Protein AF-A0A2D4N7Q7-F1 (afdb_monomer_lite)

Foldseek 3Di:
DDQDPQLRDDPCCLVPVDDDDPDPPDDDDDPDPVVVVVSVVVNVVSNVVNVVSVVVVVVVVVVVVVVPDDDDDDDDQFDWDKDACPPPPDPDPDDRIDTDGPDDDPPDD

Radius of gyration: 24.97 Å; chains: 1; bounding box: 58×26×66 Å

Organism: NCBI:txid129469

pLDDT: mean 76.54, std 13.49, range [36.88, 94.75]

Structure (mmCIF, N/CA/C/O backbone):
data_AF-A0A2D4N7Q7-F1
#
_entry.id   AF-A0A2D4N7Q7-F1
#
loop_
_atom_site.group_PDB
_atom_site.id
_atom_site.type_symbol
_atom_site.label_atom_id
_atom_site.label_alt_id
_atom_site.label_comp_id
_atom_site.label_asym_id
_atom_site.label_entity_id
_atom_site.label_seq_id
_atom_site.pdbx_PDB_ins_code
_atom_site.Cartn_x
_atom_site.Cartn_y
_atom_site.Cartn_z
_atom_site.occupancy
_atom_site.B_iso_or_equiv
_atom_site.auth_seq_id
_atom_site.auth_comp_id
_atom_site.auth_asym_id
_atom_site.auth_atom_id
_atom_site.pdbx_PDB_model_num
ATOM 1 N N . ASN A 1 1 ? -2.960 4.301 -17.377 1.00 70.81 1 ASN A N 1
ATOM 2 C CA . ASN A 1 1 ? -1.553 4.006 -17.053 1.00 70.81 1 ASN A CA 1
ATOM 3 C C . ASN A 1 1 ? -0.878 5.324 -16.678 1.00 70.81 1 ASN A C 1
ATOM 5 O O . ASN A 1 1 ? -0.373 6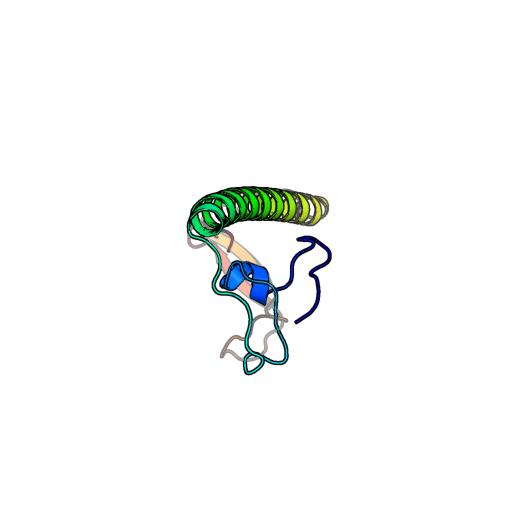.007 -17.553 1.00 70.81 1 ASN A O 1
ATOM 9 N N . ALA A 1 2 ? -1.020 5.766 -15.427 1.00 82.38 2 ALA A N 1
ATOM 10 C CA . ALA A 1 2 ? -0.545 7.073 -14.954 1.00 82.38 2 ALA A CA 1
ATOM 11 C C . ALA A 1 2 ? 0.423 6.872 -13.781 1.00 82.38 2 ALA A C 1
ATOM 13 O O . ALA A 1 2 ? 0.337 5.849 -13.099 1.00 82.38 2 ALA A O 1
ATOM 14 N N . VAL A 1 3 ? 1.342 7.819 -13.575 1.00 84.62 3 VAL A N 1
ATOM 15 C CA . VAL A 1 3 ? 2.344 7.753 -12.502 1.00 84.62 3 VAL A CA 1
ATOM 16 C C . VAL A 1 3 ? 1.650 7.800 -11.143 1.00 84.62 3 VAL A C 1
ATOM 18 O O . VAL A 1 3 ? 0.863 8.706 -10.870 1.00 84.62 3 VAL A O 1
ATOM 21 N N . HIS A 1 4 ? 1.934 6.818 -10.288 1.00 84.81 4 HIS A N 1
ATOM 22 C CA . HIS A 1 4 ? 1.390 6.789 -8.937 1.00 84.81 4 HIS A CA 1
ATOM 23 C C . HIS A 1 4 ? 2.176 7.741 -8.025 1.00 84.81 4 HIS A C 1
ATOM 25 O O . HIS A 1 4 ? 3.394 7.615 -7.905 1.00 84.81 4 HIS A O 1
ATOM 31 N N . SER A 1 5 ? 1.482 8.654 -7.338 1.00 81.81 5 SER A N 1
ATOM 32 C CA . SER A 1 5 ? 2.081 9.741 -6.542 1.00 81.81 5 SER A CA 1
ATOM 33 C C . SER A 1 5 ? 3.116 9.280 -5.516 1.00 81.81 5 SER A C 1
ATOM 35 O O . SER A 1 5 ? 4.070 9.999 -5.247 1.00 81.81 5 SER A O 1
ATOM 37 N N . ASN A 1 6 ? 2.949 8.082 -4.954 1.00 72.56 6 ASN A N 1
ATOM 38 C CA . ASN A 1 6 ? 3.852 7.573 -3.919 1.00 72.56 6 ASN A CA 1
ATOM 39 C C . ASN A 1 6 ? 5.004 6.729 -4.476 1.00 72.56 6 ASN A C 1
ATOM 41 O O . ASN A 1 6 ? 5.963 6.486 -3.756 1.00 72.56 6 ASN A O 1
ATOM 45 N N . MET A 1 7 ? 4.880 6.218 -5.704 1.00 73.25 7 MET A N 1
ATOM 46 C CA . MET A 1 7 ? 5.866 5.301 -6.294 1.00 73.25 7 MET A CA 1
ATOM 47 C C . MET A 1 7 ? 6.684 5.967 -7.401 1.00 73.25 7 MET A C 1
ATOM 49 O O . MET A 1 7 ? 7.746 5.470 -7.738 1.00 73.25 7 MET A O 1
ATOM 53 N N . GLY A 1 8 ? 6.191 7.055 -8.000 1.00 83.06 8 GLY A N 1
ATOM 54 C CA . GLY A 1 8 ? 6.847 7.706 -9.138 1.00 83.06 8 GLY A CA 1
ATOM 55 C C . GLY A 1 8 ? 6.831 6.882 -10.433 1.00 83.06 8 GLY A C 1
ATOM 56 O O . GLY A 1 8 ? 7.260 7.380 -11.466 1.00 83.06 8 GLY A O 1
ATOM 57 N N . LEU A 1 9 ? 6.275 5.665 -10.403 1.00 84.00 9 LEU A N 1
ATOM 58 C CA . LEU A 1 9 ? 6.202 4.729 -11.524 1.00 84.00 9 LEU A CA 1
ATOM 59 C C . LEU A 1 9 ? 4.749 4.434 -11.914 1.00 84.00 9 LEU A C 1
ATOM 61 O O . LEU A 1 9 ? 3.816 4.579 -11.114 1.00 84.00 9 LEU A O 1
ATOM 65 N N . THR A 1 10 ? 4.548 4.020 -13.164 1.00 87.56 10 THR A N 1
ATOM 66 C CA . THR A 1 10 ? 3.247 3.556 -13.662 1.00 87.56 10 THR A CA 1
ATOM 67 C C . THR A 1 10 ? 2.998 2.086 -13.291 1.00 87.56 10 THR A C 1
ATOM 69 O O . THR A 1 10 ? 3.947 1.305 -13.204 1.00 87.56 10 THR A O 1
ATOM 72 N N . PRO A 1 11 ? 1.731 1.649 -13.135 1.00 87.06 11 PRO A N 1
ATOM 73 C CA . PRO A 1 11 ? 1.413 0.239 -12.891 1.00 87.06 11 PRO A CA 1
ATOM 74 C C . PRO A 1 11 ? 2.006 -0.726 -13.931 1.00 87.06 11 PRO A C 1
ATOM 76 O O . PRO A 1 11 ? 2.414 -1.832 -13.585 1.00 87.06 11 PRO A O 1
ATOM 79 N N . PHE A 1 12 ? 2.094 -0.310 -15.199 1.00 85.38 12 PHE A N 1
ATOM 80 C CA . PHE A 1 12 ? 2.715 -1.110 -16.257 1.00 85.38 12 PHE A CA 1
ATOM 81 C C . PHE A 1 12 ? 4.227 -1.268 -16.065 1.00 85.38 12 PHE A C 1
ATOM 83 O O . PHE A 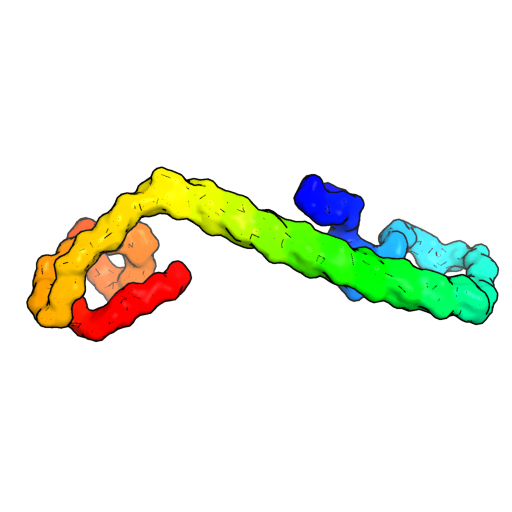1 12 ? 4.736 -2.378 -16.197 1.00 85.38 12 PHE A O 1
ATOM 90 N N . GLN A 1 13 ? 4.942 -0.198 -15.711 1.00 85.38 13 GLN A N 1
ATOM 91 C CA . GLN A 1 13 ? 6.379 -0.283 -15.424 1.00 85.38 13 GLN A CA 1
ATOM 92 C C . GLN A 1 13 ? 6.651 -1.220 -14.245 1.00 85.38 13 GLN A C 1
ATOM 94 O O . GLN A 1 13 ? 7.532 -2.062 -14.336 1.00 85.38 13 GLN A O 1
ATOM 99 N N . ILE A 1 14 ? 5.836 -1.162 -13.188 1.00 83.38 14 ILE A N 1
ATOM 100 C CA . ILE A 1 14 ? 5.983 -2.054 -12.026 1.00 83.38 14 ILE A CA 1
ATOM 101 C C . ILE A 1 14 ? 5.789 -3.524 -12.420 1.00 83.38 14 ILE A C 1
ATOM 103 O O . ILE A 1 14 ? 6.528 -4.391 -11.963 1.00 83.38 14 ILE A O 1
ATOM 107 N N . ASN A 1 15 ? 4.794 -3.817 -13.259 1.00 84.19 15 ASN A N 1
ATOM 108 C CA . ASN A 1 15 ? 4.492 -5.191 -13.655 1.00 84.19 15 ASN A CA 1
ATOM 109 C C . ASN A 1 15 ? 5.504 -5.767 -14.655 1.00 84.19 15 ASN A C 1
ATOM 111 O O . ASN A 1 15 ? 5.790 -6.960 -14.630 1.00 84.19 15 ASN A O 1
ATOM 115 N N . THR A 1 16 ? 5.999 -4.936 -15.570 1.00 80.56 16 THR A N 1
ATOM 116 C CA . THR A 1 16 ? 6.713 -5.407 -16.768 1.00 80.56 16 THR A CA 1
ATOM 117 C C . THR A 1 16 ? 8.182 -5.004 -16.791 1.00 80.56 16 THR A C 1
ATOM 119 O O . THR A 1 16 ? 8.940 -5.542 -17.592 1.00 80.56 16 THR A O 1
ATOM 122 N N . GLY A 1 17 ? 8.594 -4.047 -15.957 1.00 80.06 17 GLY A N 1
ATOM 123 C CA . GLY A 1 17 ? 9.939 -3.477 -15.991 1.00 80.06 17 GLY A CA 1
ATOM 124 C C . GLY A 1 17 ? 10.252 -2.688 -17.269 1.00 80.06 17 GLY A C 1
ATOM 125 O O . GLY A 1 17 ? 11.404 -2.401 -17.585 1.00 80.06 17 GLY A O 1
ATOM 126 N N . MET A 1 18 ? 9.232 -2.387 -18.066 1.00 79.44 18 MET A N 1
ATOM 127 C CA . MET A 1 18 ? 9.376 -1.711 -19.347 1.00 79.44 18 MET A CA 1
ATOM 128 C C . MET A 1 18 ? 8.541 -0.445 -19.352 1.00 79.44 18 MET A C 1
ATOM 130 O O . MET A 1 18 ? 7.447 -0.400 -18.781 1.00 79.44 18 MET A O 1
ATOM 134 N N . ASP A 1 19 ? 9.034 0.561 -20.064 1.00 81.38 19 ASP A N 1
ATOM 135 C CA . ASP A 1 19 ? 8.240 1.736 -20.372 1.00 81.38 19 ASP A CA 1
ATOM 136 C C . ASP A 1 19 ? 7.058 1.357 -21.261 1.00 81.38 19 ASP A C 1
ATOM 138 O O . ASP A 1 19 ? 7.149 0.510 -22.156 1.00 81.38 19 ASP A O 1
ATOM 142 N N . PHE A 1 20 ? 5.915 1.988 -21.003 1.00 78.06 20 PHE A N 1
ATOM 143 C CA . PHE A 1 20 ? 4.736 1.780 -21.825 1.00 78.06 20 PHE A CA 1
ATOM 144 C C . PHE A 1 20 ? 4.955 2.395 -23.206 1.00 78.06 20 PHE A C 1
ATOM 146 O O . PHE A 1 20 ? 5.142 3.606 -23.324 1.00 78.06 20 PHE A O 1
ATOM 153 N N . VAL A 1 21 ? 4.883 1.571 -24.254 1.00 74.44 21 VAL A N 1
ATOM 154 C CA . VAL A 1 21 ? 5.010 2.041 -25.634 1.00 74.44 21 VAL A CA 1
ATOM 155 C C . VAL A 1 21 ? 3.666 1.914 -26.351 1.00 74.44 21 VAL A C 1
ATOM 157 O O . VAL A 1 21 ? 3.218 0.794 -26.589 1.00 74.44 21 VAL A O 1
ATOM 160 N N . PRO A 1 22 ? 3.034 3.034 -26.740 1.00 70.44 22 PRO A N 1
ATOM 161 C CA . PRO A 1 22 ? 1.717 3.003 -27.370 1.00 70.44 22 PRO A CA 1
ATOM 162 C C . PRO A 1 22 ? 1.696 2.389 -28.781 1.00 70.44 22 PRO A C 1
ATOM 164 O O . PRO A 1 22 ? 0.625 1.991 -29.224 1.00 70.44 22 PRO A O 1
ATOM 167 N N . MET A 1 23 ? 2.838 2.277 -29.479 1.00 74.94 23 MET A N 1
ATOM 168 C CA . MET A 1 23 ? 2.909 1.680 -30.823 1.00 74.94 23 MET A CA 1
ATOM 169 C C . MET A 1 23 ? 4.097 0.703 -30.956 1.00 74.94 23 MET A C 1
ATOM 171 O O . MET A 1 23 ? 5.227 1.128 -31.212 1.00 74.94 23 MET A O 1
ATOM 175 N N . PRO A 1 24 ? 3.882 -0.607 -30.737 1.00 64.31 24 PRO A N 1
ATOM 176 C CA . PRO A 1 24 ? 4.943 -1.617 -30.779 1.00 64.31 24 PRO A CA 1
ATOM 177 C C . PRO A 1 24 ? 5.406 -1.986 -32.199 1.00 64.31 24 PRO A C 1
ATOM 179 O O . PRO A 1 24 ? 6.479 -2.560 -32.338 1.00 64.31 24 PRO A O 1
ATOM 182 N N . GLU A 1 25 ? 4.646 -1.632 -33.240 1.00 69.62 25 GLU A N 1
ATOM 183 C CA . GLU A 1 25 ? 4.875 -2.076 -34.629 1.00 69.62 25 GLU A CA 1
ATOM 184 C C . GLU A 1 25 ? 6.004 -1.337 -35.372 1.00 69.62 25 GLU A C 1
ATOM 186 O O . GLU A 1 25 ? 6.414 -1.755 -36.453 1.00 69.62 25 GLU A O 1
ATOM 191 N N . LEU A 1 26 ? 6.541 -0.249 -34.810 1.00 71.12 26 LEU A N 1
ATOM 192 C CA . LEU A 1 26 ? 7.658 0.470 -35.427 1.00 71.12 26 LEU A CA 1
ATOM 193 C C . LEU A 1 26 ? 8.982 -0.293 -35.226 1.00 71.12 26 LEU A C 1
ATOM 195 O O . LEU A 1 26 ? 9.326 -0.589 -34.074 1.00 71.12 26 LEU A O 1
ATOM 199 N N . PRO A 1 27 ? 9.759 -0.561 -36.299 1.00 58.38 27 PRO A N 1
ATOM 200 C CA . PRO A 1 27 ? 11.027 -1.269 -36.196 1.00 58.38 27 PRO A CA 1
ATOM 201 C C . PRO A 1 27 ? 12.006 -0.457 -35.348 1.00 58.38 27 PRO A C 1
ATOM 203 O O . PRO A 1 27 ? 12.418 0.645 -35.709 1.00 58.38 27 PRO A O 1
ATOM 206 N N . ARG A 1 28 ? 12.372 -1.014 -34.195 1.00 63.88 28 ARG A N 1
ATOM 207 C CA . ARG A 1 28 ? 13.419 -0.493 -33.316 1.00 63.88 28 ARG A CA 1
ATOM 208 C C . ARG A 1 28 ? 14.625 -1.415 -33.376 1.00 63.88 28 ARG A C 1
ATOM 210 O O . ARG A 1 28 ? 14.474 -2.621 -33.568 1.00 63.88 28 ARG A O 1
ATOM 217 N N . GLN A 1 29 ? 15.818 -0.840 -33.231 1.00 65.62 29 GLN A N 1
ATOM 218 C CA . GLN A 1 29 ? 17.039 -1.633 -33.117 1.00 65.62 29 GLN A CA 1
ATOM 219 C C . GLN A 1 29 ? 16.878 -2.648 -31.974 1.00 65.62 29 GLN A C 1
ATOM 221 O O . GLN A 1 29 ? 16.412 -2.264 -30.896 1.00 65.62 29 GLN A O 1
ATOM 226 N N . PRO A 1 30 ? 17.225 -3.931 -32.194 1.00 61.66 30 PRO A N 1
ATOM 227 C CA . PRO A 1 30 ? 17.206 -4.910 -31.123 1.00 61.66 30 PRO A CA 1
ATOM 228 C C . PRO A 1 30 ? 18.179 -4.448 -30.030 1.00 61.66 30 PRO A C 1
ATOM 230 O O . PRO A 1 30 ? 19.284 -4.005 -30.358 1.00 61.66 30 PRO A O 1
ATOM 233 N N . PRO A 1 31 ? 17.794 -4.513 -28.745 1.00 57.62 31 PRO A N 1
ATOM 234 C CA . PRO A 1 31 ? 18.685 -4.112 -27.670 1.00 57.62 31 PRO A CA 1
ATOM 235 C C . PRO A 1 31 ? 19.947 -4.982 -27.709 1.00 57.62 31 PRO A C 1
ATOM 237 O O . PRO A 1 31 ? 19.877 -6.208 -27.619 1.00 57.62 31 PRO A O 1
ATOM 240 N N . THR A 1 32 ? 21.107 -4.344 -27.874 1.00 60.12 32 THR A N 1
ATOM 241 C CA . THR A 1 32 ? 22.425 -4.988 -27.806 1.00 60.12 32 THR A CA 1
ATOM 242 C C . THR A 1 32 ? 22.547 -5.734 -26.476 1.00 60.12 32 THR A C 1
ATOM 244 O O . THR A 1 32 ? 22.151 -5.201 -25.447 1.00 60.12 32 THR A O 1
ATOM 247 N N . SER A 1 33 ? 23.097 -6.951 -26.453 1.00 60.84 33 SER A N 1
ATOM 248 C CA . SER A 1 33 ? 23.094 -7.835 -25.267 1.00 60.84 33 SER A CA 1
ATOM 249 C C . SER A 1 33 ? 23.661 -7.212 -23.979 1.00 60.84 33 SER A C 1
ATOM 251 O O . SER A 1 33 ? 23.220 -7.570 -22.889 1.00 60.84 33 SER A O 1
ATOM 253 N N . ILE A 1 34 ? 24.570 -6.239 -24.098 1.00 59.62 34 ILE A N 1
ATOM 254 C CA . ILE A 1 34 ? 25.116 -5.432 -22.990 1.00 59.62 34 ILE A CA 1
ATOM 255 C C . ILE A 1 34 ? 23.997 -4.659 -22.256 1.00 59.62 34 ILE A C 1
ATOM 257 O O . ILE A 1 34 ? 23.991 -4.572 -21.029 1.00 59.62 34 ILE A O 1
ATOM 261 N N . TYR A 1 35 ? 22.985 -4.194 -22.992 1.00 69.75 35 TYR A N 1
ATOM 262 C CA . TYR A 1 35 ? 21.816 -3.491 -22.465 1.00 69.75 35 TYR A CA 1
ATOM 263 C C . TYR A 1 35 ? 20.915 -4.397 -21.616 1.00 69.75 35 TYR A C 1
ATOM 265 O O . TYR A 1 35 ? 20.294 -3.931 -20.668 1.00 69.75 35 TYR A O 1
ATOM 273 N N . LEU A 1 36 ? 20.852 -5.703 -21.907 1.00 76.06 36 LEU A N 1
ATOM 274 C CA . LEU A 1 36 ? 19.953 -6.616 -21.193 1.00 76.06 36 LEU A CA 1
ATOM 275 C C . LEU A 1 36 ? 20.387 -6.815 -19.736 1.00 76.06 36 LEU A C 1
ATOM 277 O O . LEU A 1 36 ? 19.551 -6.822 -18.834 1.00 76.06 36 LEU A O 1
ATOM 281 N N . THR A 1 37 ? 21.691 -6.962 -19.495 1.00 80.81 37 THR A N 1
ATOM 282 C CA . THR A 1 37 ? 22.230 -7.114 -18.137 1.00 80.81 37 THR A CA 1
ATOM 283 C C . THR A 1 37 ? 22.104 -5.831 -17.325 1.00 80.81 37 THR A C 1
ATOM 285 O O . THR A 1 37 ? 21.746 -5.887 -16.149 1.00 80.81 37 THR A O 1
ATOM 288 N N . GLU A 1 38 ? 22.348 -4.674 -17.945 1.00 83.50 38 GLU A N 1
ATOM 289 C CA . GLU A 1 38 ? 22.162 -3.370 -17.300 1.00 83.50 38 GLU A CA 1
ATOM 290 C C . GLU A 1 38 ? 20.689 -3.118 -16.976 1.00 83.50 38 GLU A C 1
ATOM 292 O O . GLU A 1 38 ? 20.362 -2.740 -15.851 1.00 83.50 38 GLU A O 1
ATOM 297 N N . TRP A 1 39 ? 19.792 -3.435 -17.912 1.00 81.56 39 TRP A N 1
ATOM 298 C CA . TRP A 1 39 ? 18.350 -3.370 -17.706 1.00 81.56 39 TRP A CA 1
ATOM 299 C C . TRP A 1 39 ? 17.904 -4.282 -16.561 1.00 81.56 39 TRP A C 1
ATOM 301 O O . TRP A 1 39 ? 17.226 -3.830 -15.642 1.00 81.56 39 TRP A O 1
ATOM 311 N N . MET A 1 40 ? 18.354 -5.539 -16.536 1.00 85.88 40 MET A N 1
ATOM 312 C CA . MET A 1 40 ? 17.991 -6.478 -15.472 1.00 85.88 40 MET A CA 1
ATOM 313 C C . MET A 1 40 ? 18.494 -6.022 -14.094 1.00 85.88 40 MET A C 1
ATOM 315 O O . MET A 1 40 ? 17.817 -6.226 -13.084 1.00 85.88 40 MET A O 1
ATOM 319 N N . ASN A 1 41 ? 19.663 -5.382 -14.037 1.00 88.31 41 ASN A N 1
ATOM 320 C CA . ASN A 1 41 ? 20.177 -4.781 -12.809 1.00 88.31 41 ASN A CA 1
ATOM 321 C C . ASN A 1 41 ? 19.364 -3.544 -12.393 1.00 88.31 41 ASN A C 1
ATOM 323 O O . ASN A 1 41 ? 19.078 -3.392 -11.204 1.00 88.31 41 ASN A O 1
ATOM 327 N N . SER A 1 42 ? 18.936 -2.710 -13.349 1.00 86.19 42 SER A N 1
ATOM 328 C CA . SER A 1 42 ? 18.028 -1.582 -13.093 1.00 86.19 42 SER A CA 1
ATOM 329 C C . SER A 1 42 ? 16.702 -2.058 -12.504 1.00 86.19 42 SER A C 1
ATOM 331 O O . SER A 1 42 ? 16.269 -1.541 -11.479 1.00 86.19 42 SER A O 1
ATOM 333 N N . LEU A 1 43 ? 16.115 -3.120 -13.064 1.00 87.75 43 LEU A N 1
ATOM 334 C CA . LEU A 1 43 ? 14.874 -3.706 -12.556 1.00 87.75 43 LEU A CA 1
ATOM 335 C C . LEU A 1 43 ? 14.983 -4.207 -11.126 1.00 87.75 43 LEU A C 1
ATOM 337 O O . LEU A 1 43 ? 14.090 -3.973 -10.316 1.00 87.75 43 LEU A O 1
ATOM 341 N N . LYS A 1 44 ? 16.076 -4.901 -10.796 1.00 90.50 44 LYS A N 1
ATOM 342 C CA . LYS A 1 44 ? 16.301 -5.370 -9.424 1.00 90.50 44 LYS A CA 1
ATOM 343 C C . LYS A 1 44 ? 16.376 -4.197 -8.452 1.00 90.50 44 LYS A C 1
ATOM 345 O O . LYS A 1 44 ? 15.811 -4.274 -7.366 1.00 90.50 44 LYS A O 1
ATOM 350 N N . LYS A 1 45 ? 17.046 -3.115 -8.850 1.00 90.62 45 LYS A N 1
ATOM 351 C CA . LYS A 1 45 ? 17.157 -1.906 -8.035 1.00 90.62 45 LYS A CA 1
ATOM 352 C C . LYS A 1 45 ? 15.799 -1.225 -7.853 1.00 90.62 45 LYS A C 1
ATOM 354 O O . LYS A 1 45 ? 15.404 -0.976 -6.719 1.00 90.62 45 LYS A O 1
ATOM 359 N N . GLU A 1 46 ? 15.062 -1.004 -8.939 1.00 88.50 46 GLU A N 1
ATOM 360 C CA . GLU A 1 46 ? 13.719 -0.413 -8.896 1.00 88.50 46 GLU A CA 1
ATOM 361 C C . GLU A 1 46 ? 12.747 -1.250 -8.061 1.00 88.50 46 GLU A C 1
ATOM 363 O O . GLU A 1 46 ? 11.933 -0.701 -7.318 1.00 88.50 46 GLU A O 1
ATOM 368 N N . TRP A 1 47 ? 12.847 -2.579 -8.131 1.00 88.75 47 TRP A N 1
ATOM 369 C CA . TRP A 1 47 ? 12.032 -3.479 -7.323 1.00 88.75 47 TRP A CA 1
ATOM 370 C C . TRP A 1 47 ? 12.304 -3.323 -5.824 1.00 88.75 47 TRP A C 1
ATOM 372 O O . TRP A 1 47 ? 11.363 -3.193 -5.036 1.00 88.75 47 TRP A O 1
ATOM 382 N N . GLU A 1 48 ? 13.575 -3.298 -5.417 1.00 93.50 48 GLU A N 1
ATOM 383 C CA . GLU A 1 48 ? 13.942 -3.094 -4.013 1.00 93.50 48 GLU A CA 1
ATOM 384 C C . GLU A 1 48 ? 13.540 -1.700 -3.511 1.00 93.50 48 GLU A C 1
ATOM 386 O O . GLU A 1 48 ? 12.993 -1.573 -2.410 1.00 93.50 48 GLU A O 1
ATOM 391 N N . ASP A 1 49 ? 13.715 -0.663 -4.334 1.00 91.69 49 ASP A N 1
ATOM 392 C CA . ASP A 1 49 ? 13.283 0.700 -4.013 1.00 91.69 49 ASP A CA 1
ATOM 393 C C . ASP A 1 49 ? 11.755 0.778 -3.857 1.00 91.69 49 ASP A C 1
ATOM 395 O O . ASP A 1 49 ? 11.248 1.338 -2.878 1.00 91.69 49 ASP A O 1
ATOM 399 N N . THR A 1 50 ? 11.004 0.130 -4.753 1.00 89.25 50 THR A N 1
ATOM 400 C CA . THR A 1 50 ? 9.535 0.054 -4.692 1.00 89.25 50 THR A CA 1
ATOM 401 C C . THR A 1 50 ? 9.073 -0.677 -3.436 1.00 89.25 50 THR A C 1
ATOM 403 O O . THR A 1 50 ? 8.171 -0.218 -2.727 1.00 89.25 50 THR A O 1
ATOM 406 N N . LYS A 1 51 ? 9.714 -1.803 -3.111 1.00 93.94 51 LYS A N 1
ATOM 407 C CA . LYS A 1 51 ? 9.429 -2.571 -1.899 1.00 93.94 51 LYS A CA 1
ATOM 408 C C . LYS A 1 51 ? 9.683 -1.727 -0.654 1.00 93.94 51 LYS A C 1
ATOM 410 O O . LYS A 1 51 ? 8.829 -1.679 0.233 1.00 93.94 51 LYS A O 1
ATOM 415 N N . LYS A 1 52 ? 10.808 -1.008 -0.598 1.00 94.56 52 LYS A N 1
ATOM 416 C CA . LYS A 1 52 ? 11.132 -0.091 0.501 1.00 94.56 52 LYS A CA 1
ATOM 417 C C . LYS A 1 52 ? 10.076 1.007 0.640 1.00 94.56 52 LYS A C 1
ATOM 419 O O . LYS A 1 52 ? 9.532 1.163 1.736 1.00 94.56 52 LYS A O 1
ATOM 424 N N . ALA A 1 53 ? 9.720 1.687 -0.449 1.00 92.88 53 ALA A N 1
ATOM 425 C CA . ALA A 1 53 ? 8.690 2.724 -0.452 1.00 92.88 53 ALA A CA 1
ATOM 426 C C . ALA A 1 53 ? 7.332 2.195 0.041 1.00 92.88 53 ALA A C 1
ATOM 428 O O . ALA A 1 53 ? 6.668 2.843 0.852 1.00 92.88 53 ALA A O 1
ATOM 429 N N . LEU A 1 54 ? 6.943 0.979 -0.362 1.00 93.44 54 LEU A N 1
ATOM 430 C CA . LEU A 1 54 ? 5.710 0.344 0.107 1.00 93.44 54 LEU A CA 1
ATOM 431 C C . LEU A 1 54 ? 5.752 0.058 1.613 1.00 93.44 54 LEU A C 1
ATOM 433 O O . LEU A 1 54 ? 4.783 0.337 2.322 1.00 93.44 54 LEU A O 1
ATOM 437 N N . THR A 1 55 ? 6.875 -0.459 2.126 1.00 94.75 55 THR A N 1
ATOM 438 C CA . THR A 1 55 ? 7.014 -0.688 3.573 1.00 94.75 55 THR A CA 1
ATOM 439 C C . THR A 1 55 ? 6.953 0.609 4.377 1.00 94.75 55 THR A C 1
ATOM 441 O O . THR A 1 55 ? 6.390 0.630 5.472 1.00 94.75 55 THR A O 1
ATOM 444 N N . GLU A 1 56 ? 7.502 1.700 3.848 1.00 94.62 56 GLU A N 1
ATOM 445 C CA . GLU A 1 56 ? 7.457 3.008 4.492 1.00 94.62 56 GLU A CA 1
ATOM 446 C C . GLU A 1 56 ? 6.047 3.604 4.465 1.00 94.62 56 GLU A C 1
ATOM 448 O O . GLU A 1 56 ? 5.544 4.044 5.501 1.00 94.62 56 GLU A O 1
ATOM 453 N N . ALA A 1 57 ? 5.363 3.529 3.322 1.00 93.44 57 ALA A N 1
ATOM 454 C CA . ALA A 1 57 ? 3.972 3.944 3.195 1.00 93.44 57 ALA A CA 1
ATOM 455 C C . ALA A 1 57 ? 3.071 3.181 4.178 1.00 93.44 57 ALA A C 1
ATOM 457 O O . ALA A 1 57 ? 2.303 3.801 4.912 1.00 93.44 57 ALA A O 1
ATOM 458 N N . ALA A 1 58 ? 3.227 1.856 4.281 1.00 93.06 58 ALA A N 1
ATOM 459 C CA . ALA A 1 58 ? 2.486 1.035 5.237 1.00 93.06 58 ALA A CA 1
ATOM 460 C C . ALA A 1 58 ? 2.738 1.461 6.695 1.00 93.06 58 ALA A C 1
ATOM 462 O O . ALA A 1 58 ? 1.795 1.584 7.480 1.00 93.06 58 ALA A O 1
ATOM 463 N N . LYS A 1 59 ? 3.995 1.755 7.063 1.00 93.56 59 LYS A N 1
ATOM 464 C CA . LYS A 1 59 ? 4.337 2.288 8.395 1.00 93.56 59 LYS A CA 1
ATOM 465 C C . LYS A 1 59 ? 3.680 3.644 8.648 1.00 93.56 59 LYS A C 1
ATOM 467 O O . LYS A 1 59 ? 3.179 3.877 9.746 1.00 93.56 59 LYS A O 1
ATOM 472 N N . ASN A 1 60 ? 3.666 4.530 7.657 1.00 92.69 60 ASN A N 1
ATOM 473 C CA . ASN A 1 60 ? 3.052 5.849 7.777 1.00 92.69 60 ASN A CA 1
ATOM 474 C C . ASN A 1 60 ? 1.529 5.755 7.911 1.00 92.69 60 ASN A C 1
ATOM 476 O O . ASN A 1 60 ? 0.961 6.418 8.779 1.00 92.69 60 ASN A O 1
ATOM 480 N N . TYR A 1 61 ? 0.875 4.886 7.138 1.00 91.19 61 TYR A N 1
ATOM 481 C CA . TYR A 1 61 ? -0.556 4.620 7.285 1.00 91.19 61 TYR A CA 1
ATOM 482 C C . TYR A 1 61 ? -0.892 4.049 8.654 1.00 91.19 61 TYR A C 1
ATOM 484 O O . TYR A 1 61 ? -1.816 4.537 9.299 1.00 91.19 61 TYR A O 1
ATOM 492 N N . ARG A 1 62 ? -0.092 3.099 9.150 1.00 89.50 62 ARG A N 1
ATOM 493 C CA . ARG A 1 62 ? -0.247 2.577 10.507 1.00 89.50 62 ARG A CA 1
ATOM 494 C C . ARG A 1 62 ? -0.125 3.681 11.557 1.00 89.50 62 ARG A C 1
ATOM 496 O O . ARG A 1 62 ? -1.007 3.803 12.392 1.00 89.50 62 ARG A O 1
ATOM 503 N N . LYS A 1 63 ? 0.901 4.538 11.479 1.00 90.38 63 LYS A N 1
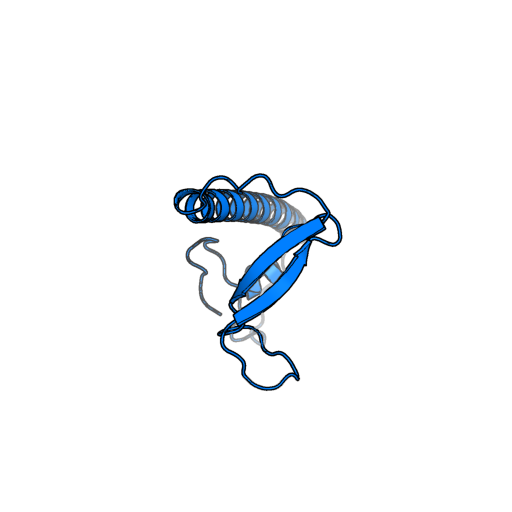ATOM 504 C CA . LYS A 1 63 ? 1.053 5.685 12.396 1.00 90.38 63 LYS A CA 1
ATOM 505 C C . LYS A 1 63 ? -0.158 6.616 12.358 1.00 90.38 63 LYS A C 1
ATOM 507 O O . LYS A 1 63 ? -0.601 7.064 13.405 1.00 90.38 63 LYS A O 1
ATOM 512 N N . GLN A 1 64 ? -0.677 6.931 11.170 1.00 89.12 64 GLN A N 1
ATOM 513 C CA . GLN A 1 64 ? -1.849 7.801 11.027 1.00 89.12 64 GLN A CA 1
ATOM 514 C C . GLN A 1 64 ? -3.117 7.151 11.592 1.00 89.12 64 GLN A C 1
ATOM 516 O O . GLN A 1 64 ? -3.887 7.827 12.265 1.00 89.12 64 GLN A O 1
ATOM 521 N N . ALA A 1 65 ? -3.309 5.850 11.371 1.00 87.06 65 ALA A N 1
ATOM 522 C CA . ALA A 1 65 ? -4.420 5.101 11.951 1.00 87.06 65 ALA A CA 1
ATOM 523 C C . ALA A 1 65 ? -4.316 5.033 13.484 1.00 87.06 65 ALA A C 1
ATOM 525 O O . ALA A 1 65 ? -5.287 5.303 14.190 1.00 87.06 65 ALA A O 1
ATOM 526 N N . ASP A 1 66 ? -3.118 4.754 14.000 1.00 88.06 66 ASP A N 1
ATOM 527 C CA . ASP A 1 66 ? -2.867 4.609 15.432 1.00 88.06 66 ASP A CA 1
ATOM 528 C C . ASP A 1 66 ? -2.999 5.945 16.196 1.00 88.06 66 ASP A C 1
ATOM 530 O O . ASP A 1 66 ? -3.297 5.923 17.385 1.00 88.06 66 ASP A O 1
ATOM 534 N N . LYS A 1 67 ? -2.885 7.118 15.542 1.00 88.06 67 LYS A N 1
ATOM 535 C CA . LYS A 1 67 ? -3.120 8.434 16.187 1.00 88.06 67 LYS A CA 1
ATOM 536 C C . LYS A 1 67 ? -4.506 8.567 16.815 1.00 88.06 67 LYS A C 1
ATOM 538 O O . LYS A 1 67 ? -4.651 9.227 17.839 1.00 88.06 67 LYS A O 1
ATOM 543 N N . HIS A 1 68 ? -5.521 7.993 16.174 1.00 78.69 68 HIS A N 1
ATOM 544 C CA . HIS A 1 68 ? -6.908 8.055 16.640 1.00 78.69 68 HIS A CA 1
ATOM 545 C C . HIS A 1 68 ? -7.339 6.784 17.370 1.00 78.69 68 HIS A C 1
ATOM 547 O O . HIS A 1 68 ? -8.482 6.681 17.817 1.00 78.69 68 HIS A O 1
ATOM 553 N N . ARG A 1 69 ? -6.435 5.812 17.496 1.00 80.69 69 ARG A N 1
ATOM 554 C CA . ARG A 1 69 ? -6.703 4.564 18.186 1.00 80.69 69 ARG A CA 1
ATOM 555 C C . ARG A 1 69 ? -6.522 4.785 19.682 1.00 80.69 69 ARG A C 1
ATOM 557 O O . ARG A 1 69 ? -5.419 5.035 20.157 1.00 80.69 69 ARG A O 1
ATOM 564 N N . SER A 1 70 ? -7.612 4.709 20.435 1.00 76.25 70 SER A N 1
ATOM 565 C CA . SER A 1 70 ? -7.536 4.638 21.892 1.00 76.25 70 SER A CA 1
ATOM 566 C C . SER A 1 70 ? -6.939 3.297 22.321 1.00 76.25 70 SER A C 1
ATOM 568 O O . SER A 1 70 ? -7.067 2.291 21.617 1.00 76.25 70 SER A O 1
ATOM 570 N N . LEU A 1 71 ? -6.284 3.282 23.488 1.00 76.31 71 LEU A N 1
ATOM 571 C CA . LEU A 1 71 ? -5.841 2.035 24.107 1.00 76.31 71 LEU A CA 1
ATOM 572 C C . LEU A 1 71 ? -7.033 1.066 24.185 1.00 76.31 71 LEU A C 1
ATOM 574 O O . LEU A 1 71 ? -8.109 1.481 24.635 1.00 76.31 71 LEU A O 1
ATOM 578 N N . PRO A 1 72 ? -6.870 -0.198 23.750 1.00 72.06 72 PRO A N 1
ATOM 579 C CA . PRO A 1 72 ? -7.929 -1.183 23.882 1.00 72.06 72 PRO A CA 1
ATOM 580 C C . PRO A 1 72 ? -8.318 -1.293 25.356 1.00 72.06 72 PRO A C 1
ATOM 582 O O . PRO A 1 72 ? -7.445 -1.436 26.215 1.00 72.06 72 PRO A O 1
ATOM 585 N N . LEU A 1 73 ? -9.617 -1.231 25.663 1.00 76.19 73 LEU A N 1
ATOM 586 C CA . LEU A 1 73 ? -10.069 -1.555 27.013 1.00 76.19 73 LEU A CA 1
ATOM 587 C C . LEU A 1 73 ? -9.679 -3.015 27.310 1.00 76.19 73 LEU A C 1
ATOM 589 O O . LEU A 1 73 ? -9.845 -3.876 26.440 1.00 76.19 73 LEU A O 1
ATOM 593 N N . PRO A 1 74 ? -9.160 -3.322 28.511 1.00 79.31 74 PRO A N 1
ATOM 594 C CA . PRO A 1 74 ? -8.811 -4.688 28.866 1.00 79.31 74 PRO A CA 1
ATOM 595 C C . PRO A 1 74 ? -10.093 -5.508 29.056 1.00 79.31 74 PRO A C 1
ATOM 597 O O . PRO A 1 74 ? -10.732 -5.437 30.103 1.00 79.31 74 PRO A O 1
ATOM 600 N N . PHE A 1 75 ? -10.473 -6.281 28.040 1.00 80.94 75 PHE A N 1
ATOM 601 C CA . PHE A 1 75 ? -11.595 -7.217 28.111 1.00 80.94 75 PHE A CA 1
ATOM 602 C C . PHE A 1 75 ? -11.118 -8.585 28.593 1.00 80.94 75 PHE A C 1
ATOM 604 O O . PHE A 1 75 ? -10.099 -9.103 28.130 1.00 80.94 75 PHE A O 1
ATOM 611 N N . LYS A 1 76 ? -11.875 -9.196 29.501 1.00 82.19 76 LYS A N 1
ATOM 612 C CA . LYS A 1 76 ? -11.679 -10.581 29.927 1.00 82.19 76 LYS A CA 1
ATOM 613 C C . LYS A 1 76 ? -12.602 -11.505 29.139 1.00 82.19 76 LYS A C 1
ATOM 615 O O . LYS A 1 76 ? -13.673 -11.119 28.666 1.00 82.19 76 LYS A O 1
ATOM 620 N N . VAL A 1 77 ? -12.179 -12.758 28.990 1.00 81.75 77 VAL A N 1
ATOM 621 C CA . VAL A 1 77 ? -13.035 -13.804 28.418 1.00 81.75 77 VAL A CA 1
ATOM 622 C C . VAL A 1 77 ? -14.280 -13.940 29.296 1.00 81.75 77 VAL A C 1
ATOM 624 O O . VAL A 1 77 ? -14.165 -14.047 30.515 1.00 81.75 77 VAL A O 1
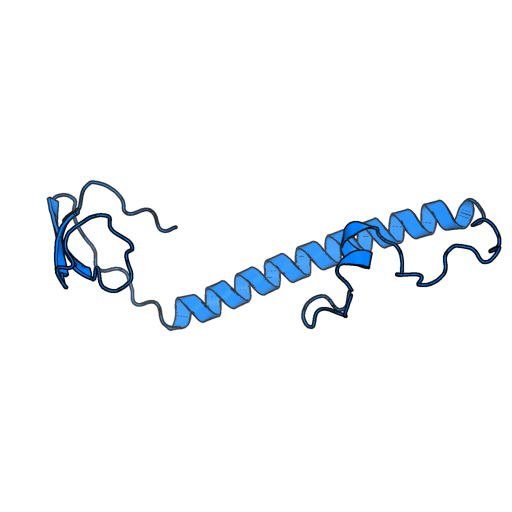ATOM 627 N N . GLY A 1 78 ? -15.460 -13.913 28.675 1.00 80.88 78 GLY A N 1
ATOM 628 C CA . GLY A 1 78 ? -16.749 -13.912 29.376 1.00 80.88 78 GLY A CA 1
ATOM 629 C C . GLY A 1 78 ? -17.364 -12.527 29.613 1.00 80.88 78 GLY A C 1
ATOM 630 O O . GLY A 1 78 ? -18.543 -12.452 29.971 1.00 80.88 78 GLY A O 1
ATOM 631 N N . ASP A 1 79 ? -16.636 -11.437 29.348 1.00 81.19 79 ASP A N 1
ATOM 632 C CA . ASP A 1 79 ? -17.215 -10.094 29.410 1.00 81.19 79 ASP A CA 1
ATOM 633 C C . ASP A 1 79 ? -18.296 -9.910 28.334 1.00 81.19 79 ASP A C 1
ATOM 635 O O . ASP A 1 79 ? -18.183 -10.374 27.194 1.00 81.19 79 ASP A O 1
ATOM 639 N N . LYS A 1 80 ? -19.375 -9.217 28.710 1.00 79.94 80 LYS A N 1
ATOM 640 C CA . LYS A 1 80 ? -20.467 -8.849 27.802 1.00 79.94 80 LYS A CA 1
ATOM 641 C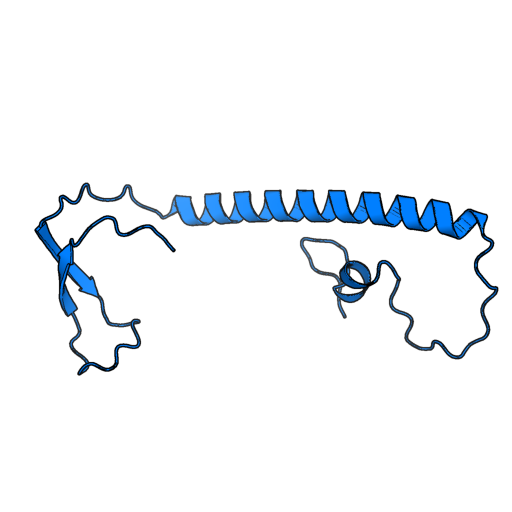 C . LYS A 1 80 ? -20.155 -7.487 27.200 1.00 79.94 80 LYS A C 1
ATOM 643 O O . LYS A 1 80 ? -20.125 -6.493 27.921 1.00 79.94 80 LYS A O 1
ATOM 648 N N . VAL A 1 81 ? -19.982 -7.443 25.885 1.00 81.38 81 VAL A N 1
ATOM 649 C CA . VAL A 1 81 ? -19.700 -6.216 25.135 1.00 81.38 81 VAL A CA 1
ATOM 650 C C . VAL A 1 81 ? -20.799 -5.954 24.112 1.00 81.38 81 VAL A C 1
ATOM 652 O O . VAL A 1 81 ? -21.390 -6.872 23.538 1.00 81.38 81 VAL A O 1
ATOM 655 N N . TYR A 1 82 ? -21.106 -4.676 23.912 1.00 80.56 82 TYR A N 1
ATOM 656 C CA . TYR A 1 82 ? -22.066 -4.238 22.906 1.00 80.56 82 TYR A CA 1
ATOM 657 C C . TYR A 1 82 ? -21.323 -3.921 21.612 1.00 80.56 82 TYR A C 1
ATOM 659 O O . TYR A 1 82 ? -20.438 -3.067 21.599 1.00 80.56 82 TYR A O 1
ATOM 667 N N . LEU A 1 83 ? -21.695 -4.595 20.522 1.00 80.62 83 LEU A N 1
ATOM 668 C CA . LEU A 1 83 ? -21.153 -4.328 19.192 1.00 80.62 83 LEU A CA 1
ATOM 669 C C . LEU A 1 83 ? -22.193 -3.584 18.352 1.00 80.62 83 LEU A C 1
ATOM 671 O O . LEU A 1 83 ? -23.340 -4.023 18.218 1.00 80.62 83 LEU A O 1
ATOM 675 N N . SER A 1 84 ? -21.783 -2.456 17.771 1.00 77.94 84 SER A N 1
ATOM 676 C CA . SER A 1 84 ? -22.607 -1.738 16.801 1.00 77.94 84 SER A CA 1
ATOM 677 C C . SER A 1 84 ? -22.672 -2.526 15.498 1.00 77.94 84 SER A C 1
ATOM 679 O O . SER A 1 84 ? -21.659 -2.817 14.868 1.00 77.94 84 SER A O 1
ATOM 681 N N . THR A 1 85 ? -23.885 -2.843 15.071 1.00 79.75 85 THR A N 1
ATOM 682 C CA . THR A 1 85 ? -24.176 -3.601 13.846 1.00 79.75 85 THR A CA 1
ATOM 683 C C . THR A 1 85 ? -24.513 -2.707 12.662 1.00 79.75 85 THR A C 1
ATOM 685 O O . THR A 1 85 ? -24.788 -3.206 11.575 1.00 79.75 85 THR A O 1
ATOM 688 N N . LYS A 1 86 ? -24.454 -1.380 12.835 1.00 77.12 86 LYS A N 1
ATOM 689 C CA . LYS A 1 86 ? -24.856 -0.390 11.825 1.00 77.12 86 LYS A CA 1
ATOM 690 C C . LYS A 1 86 ? -24.176 -0.589 10.463 1.00 77.12 86 LYS A C 1
ATOM 692 O O . LYS A 1 86 ? -24.810 -0.369 9.435 1.00 77.12 86 LYS A O 1
ATOM 697 N N . TYR A 1 87 ? -22.910 -1.010 10.462 1.00 76.88 87 TYR A N 1
ATOM 698 C CA . TYR A 1 87 ? -22.111 -1.223 9.246 1.00 76.88 87 TYR A CA 1
ATOM 699 C C . TYR A 1 87 ? -21.766 -2.696 8.991 1.00 76.88 87 TYR A C 1
ATOM 701 O O . TYR A 1 87 ? -21.052 -3.007 8.040 1.00 76.88 87 TYR A O 1
ATOM 709 N N . LEU A 1 88 ? -22.281 -3.615 9.812 1.00 78.62 88 LEU A N 1
ATOM 710 C CA . LEU A 1 88 ? -22.084 -5.045 9.615 1.00 78.62 88 LEU A CA 1
ATOM 711 C C . LEU A 1 88 ? -23.208 -5.580 8.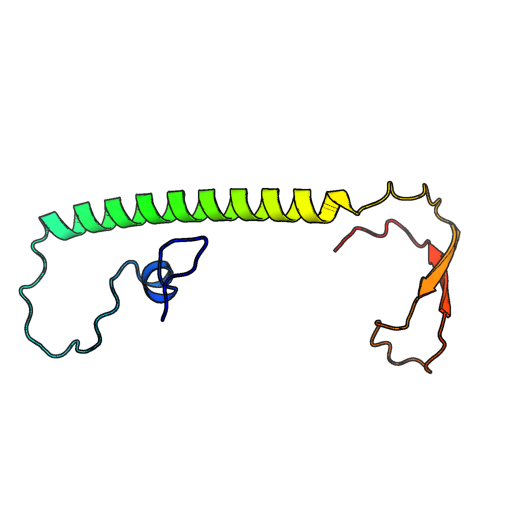727 1.00 78.62 88 LEU A C 1
ATOM 713 O O . LEU A 1 88 ? -24.387 -5.503 9.070 1.00 78.62 88 LEU A O 1
ATOM 717 N N . ARG A 1 89 ? -22.846 -6.155 7.577 1.00 73.62 89 ARG A N 1
ATOM 718 C CA . ARG A 1 89 ? -23.794 -6.854 6.699 1.00 73.62 89 ARG A CA 1
ATOM 719 C C . ARG A 1 89 ? -24.119 -8.232 7.278 1.00 73.62 89 ARG A C 1
ATOM 721 O O . ARG A 1 89 ? -23.658 -9.253 6.780 1.00 73.62 89 ARG A O 1
ATOM 728 N N . LEU A 1 90 ? -24.890 -8.251 8.360 1.00 71.56 90 LEU A N 1
ATOM 729 C CA . LEU A 1 90 ? -25.380 -9.484 8.970 1.00 71.56 90 LEU A CA 1
ATOM 730 C C . LEU A 1 90 ? -26.656 -9.931 8.253 1.00 71.56 90 LEU A C 1
ATOM 732 O O . LEU A 1 90 ? -27.535 -9.118 7.978 1.00 71.56 90 LEU A O 1
ATOM 736 N N . LYS A 1 91 ? -26.796 -11.238 8.008 1.00 76.62 91 LYS A N 1
ATOM 737 C CA . LYS A 1 91 ? -28.052 -11.859 7.537 1.00 76.62 91 LYS A CA 1
ATOM 738 C C . LYS A 1 91 ? -29.102 -11.961 8.659 1.00 76.62 91 LYS A C 1
ATOM 740 O O . LYS A 1 91 ? -29.871 -12.912 8.714 1.00 76.62 91 LYS A O 1
ATOM 745 N N . LEU A 1 92 ? -29.078 -11.022 9.598 1.00 68.12 92 LEU A N 1
ATOM 746 C CA . LEU A 1 92 ? -29.931 -10.979 10.780 1.00 68.12 92 LEU A CA 1
ATOM 747 C C . LEU A 1 92 ? -30.853 -9.758 10.680 1.00 68.12 92 LEU A C 1
ATOM 749 O O . LEU A 1 92 ? -30.499 -8.786 10.004 1.00 68.12 92 LEU A O 1
ATOM 753 N N . PRO A 1 93 ? -32.024 -9.776 11.342 1.00 67.06 93 PRO A N 1
ATOM 754 C CA . PRO A 1 93 ? -32.894 -8.608 11.400 1.00 67.06 93 PRO A CA 1
ATOM 755 C C . PRO A 1 93 ? -32.116 -7.389 11.910 1.00 67.06 93 PRO A C 1
ATOM 757 O O . PRO A 1 93 ? -31.296 -7.497 12.827 1.00 67.06 93 PRO A O 1
ATOM 760 N N . LYS A 1 94 ? -32.347 -6.228 11.281 1.00 58.06 94 LYS A N 1
ATOM 761 C CA . LYS A 1 94 ? -31.661 -4.968 11.594 1.00 58.06 94 LYS A CA 1
ATOM 762 C C . LYS A 1 94 ? -32.013 -4.524 13.015 1.00 58.06 94 LYS A C 1
ATOM 764 O O . LYS A 1 94 ? -32.973 -3.796 13.223 1.00 58.06 94 LYS A O 1
ATOM 769 N N . CYS A 1 95 ? -31.221 -4.961 13.984 1.00 55.91 95 CYS A N 1
ATOM 770 C CA . CYS A 1 95 ? -31.219 -4.429 15.338 1.00 55.91 95 CYS A CA 1
ATOM 771 C C . CYS A 1 95 ? -29.971 -3.564 15.497 1.00 55.91 95 CYS A C 1
ATOM 773 O O . CYS A 1 95 ? -28.893 -3.994 15.092 1.00 55.91 95 CYS A O 1
ATOM 775 N N . THR A 1 96 ? -30.111 -2.354 16.038 1.00 58.06 96 THR A N 1
ATOM 776 C CA . THR A 1 96 ? -29.075 -1.303 16.047 1.00 58.06 96 THR A CA 1
ATOM 777 C C . THR A 1 96 ? -27.877 -1.636 16.942 1.00 58.06 96 THR A C 1
ATOM 779 O O . THR A 1 96 ? -26.808 -1.047 16.784 1.00 58.06 96 THR A O 1
ATOM 782 N N . GLN A 1 97 ? -28.046 -2.582 17.870 1.00 59.47 97 GLN A N 1
ATOM 783 C CA . GLN A 1 97 ? -27.002 -3.091 18.754 1.00 59.47 97 GLN A CA 1
ATOM 784 C C . GLN A 1 97 ? -27.233 -4.577 19.030 1.00 59.47 97 GLN A C 1
ATOM 786 O O . GLN A 1 97 ? -28.367 -5.002 19.254 1.00 59.47 97 GLN A O 1
ATOM 791 N N . GLN A 1 98 ? -26.157 -5.364 19.034 1.00 63.50 98 GLN A N 1
ATOM 792 C CA . GLN A 1 98 ? -26.202 -6.758 19.466 1.00 63.50 98 GLN A CA 1
ATOM 793 C C . GLN A 1 98 ? -25.364 -6.950 20.724 1.00 63.50 98 GLN A C 1
ATOM 795 O O . GLN A 1 98 ? -24.262 -6.412 20.862 1.00 63.50 98 GLN A O 1
ATOM 800 N N . LYS A 1 99 ? -25.915 -7.739 21.644 1.00 65.56 99 LYS A N 1
ATOM 801 C CA . LYS A 1 99 ? -25.218 -8.201 22.835 1.00 65.56 99 LYS A CA 1
ATOM 802 C C . LYS A 1 99 ? -24.421 -9.440 22.459 1.00 65.56 99 LYS A C 1
ATOM 804 O O . LYS A 1 99 ? -25.013 -10.476 22.165 1.00 65.56 99 LYS A O 1
ATOM 809 N N . ILE A 1 100 ? -23.101 -9.331 22.482 1.00 69.69 100 ILE A N 1
ATOM 810 C CA . ILE A 1 100 ? -22.199 -10.455 22.241 1.00 69.69 100 ILE A CA 1
ATOM 811 C C . ILE A 1 100 ? -21.363 -10.719 23.494 1.00 69.69 100 ILE A C 1
ATOM 813 O O . ILE A 1 100 ? -21.188 -9.851 24.351 1.00 69.69 100 ILE A O 1
ATOM 817 N N . GLN A 1 101 ? -20.903 -11.955 23.637 1.00 60.22 101 GLN A N 1
ATOM 818 C CA . GLN A 1 101 ? -19.979 -12.347 24.698 1.00 60.22 101 GLN A CA 1
ATOM 819 C C . GLN A 1 101 ? -18.589 -12.476 24.088 1.00 60.22 101 GLN A C 1
ATOM 821 O O . GLN A 1 101 ? -18.457 -12.973 22.969 1.00 60.22 101 GLN A O 1
ATOM 826 N N . THR A 1 102 ? -17.561 -12.036 24.808 1.00 55.53 102 THR A N 1
ATOM 827 C CA . THR A 1 102 ? -16.171 -12.187 24.369 1.00 55.53 102 THR A CA 1
ATOM 828 C C . THR A 1 102 ? -15.782 -13.668 24.409 1.00 55.53 102 THR A C 1
ATOM 830 O O . THR A 1 102 ? -15.448 -14.202 25.468 1.00 55.53 102 THR A O 1
ATOM 833 N N . VAL A 1 103 ? -15.843 -14.340 23.256 1.00 49.91 103 VAL A N 1
ATOM 834 C CA . VAL A 1 103 ? -15.372 -15.719 23.043 1.00 49.91 103 VAL A CA 1
ATOM 835 C C . VAL A 1 103 ? -13.978 -15.688 22.418 1.00 49.91 103 VAL A C 1
ATOM 837 O O . VAL A 1 103 ? -13.835 -15.650 21.202 1.00 49.91 103 VAL A O 1
ATOM 840 N N . GLY A 1 104 ? -12.943 -15.694 23.264 1.00 51.06 104 GLY A N 1
ATOM 841 C CA . GLY A 1 104 ? -11.541 -15.742 22.829 1.00 51.06 104 GLY A CA 1
ATOM 842 C C . GLY A 1 104 ? -11.059 -14.483 22.096 1.00 51.06 104 GLY A C 1
ATOM 843 O O . GLY A 1 104 ? -11.844 -13.605 21.753 1.00 51.06 104 GLY A O 1
ATOM 844 N N . ASN A 1 105 ? -9.737 -14.367 21.914 1.00 41.97 105 ASN A N 1
ATOM 845 C CA . ASN A 1 105 ? -9.099 -13.165 21.367 1.00 41.97 105 ASN A CA 1
ATOM 846 C C . ASN A 1 105 ? -9.763 -12.717 20.056 1.00 41.97 105 ASN A C 1
ATOM 848 O O . ASN A 1 105 ? -9.619 -13.384 19.030 1.00 41.97 105 ASN A O 1
ATOM 852 N N . LEU A 1 106 ? -10.397 -11.540 20.087 1.00 46.81 106 LEU A N 1
ATOM 853 C CA . LEU A 1 106 ? -10.663 -10.719 18.909 1.00 46.81 106 LEU A CA 1
ATOM 854 C C . LEU A 1 106 ? -9.302 -10.296 18.345 1.00 46.81 106 LEU A C 1
ATOM 856 O O . LEU A 1 106 ? -8.800 -9.214 18.633 1.00 46.81 106 LEU A O 1
ATOM 860 N N . ARG A 1 107 ? -8.642 -11.203 17.617 1.00 37.62 107 ARG A N 1
ATOM 861 C CA . ARG A 1 107 ? -7.468 -10.849 16.827 1.00 37.62 107 ARG A CA 1
ATOM 862 C C . ARG A 1 107 ? -7.944 -9.898 15.738 1.00 37.62 107 ARG A C 1
ATOM 864 O O . ARG A 1 107 ? -8.843 -10.223 14.968 1.00 37.62 107 ARG A O 1
ATOM 871 N N . GLU A 1 108 ? -7.363 -8.713 15.772 1.00 41.25 108 GLU A N 1
ATOM 872 C CA . GLU A 1 108 ? -7.588 -7.615 14.844 1.00 41.25 108 GLU A CA 1
ATOM 873 C C . GLU A 1 108 ? -7.323 -8.094 13.408 1.00 41.25 108 GLU A C 1
ATOM 875 O O . GLU A 1 108 ? -6.272 -8.682 13.144 1.00 41.25 108 GLU A O 1
ATOM 880 N N . ILE A 1 109 ? -8.301 -7.893 12.519 1.00 36.88 109 ILE A N 1
ATOM 881 C CA . ILE A 1 109 ? -8.131 -7.978 11.059 1.00 36.88 109 ILE A CA 1
ATOM 882 C C . ILE A 1 109 ? -7.548 -6.648 10.587 1.00 36.88 109 ILE A C 1
ATOM 884 O O . ILE A 1 109 ? -8.038 -5.607 11.086 1.00 36.88 109 ILE A O 1
#

Secondary structure (DSSP, 8-state):
----TTTSS-HHHHHHSS---S-TTS--PPPPHHHHHHHHHHHHHHHHHHHHHHHHHHHHHHHHHHTT-PPPP-PPTT-EEEEE-TT---SS---SEEEEE--S-----

Sequence (109 aa):
NAVHSNMGLTPFQINTGMDFVPMPELPRQPPTSIYLTEWMNSLKKEWEDTKKALTEAAKNYRKQADKHRSLPLPFKVGDKVYLSTKYLRLKLPKCTQQKIQTVGNLREI